Protein AF-A0A2U8TRZ6-F1 (afdb_monomer_lite)

Structure (mmCIF, N/CA/C/O backbone):
data_AF-A0A2U8TRZ6-F1
#
_entry.id   AF-A0A2U8TRZ6-F1
#
loop_
_atom_site.group_PDB
_atom_site.id
_atom_site.type_symbol
_atom_site.label_atom_id
_atom_site.label_alt_id
_atom_site.label_comp_id
_atom_site.label_asym_id
_atom_site.label_entity_id
_atom_site.label_seq_id
_atom_site.pdbx_PDB_ins_code
_atom_site.Cartn_x
_atom_site.Cartn_y
_atom_site.Cartn_z
_atom_site.occupancy
_atom_site.B_iso_or_equiv
_atom_site.auth_seq_id
_atom_site.auth_comp_id
_atom_site.auth_asym_id
_atom_site.auth_atom_id
_atom_site.pdbx_PDB_model_num
ATOM 1 N N . MET A 1 1 ? -2.349 12.362 4.047 1.00 54.41 1 MET A N 1
ATOM 2 C CA . MET A 1 1 ? -3.039 11.104 3.688 1.00 54.41 1 MET A CA 1
ATOM 3 C C . MET A 1 1 ? -2.164 9.935 4.114 1.00 54.41 1 MET A C 1
ATOM 5 O O . MET A 1 1 ? -1.077 9.797 3.579 1.00 54.41 1 MET A O 1
ATOM 9 N N . ALA A 1 2 ? -2.606 9.122 5.075 1.00 81.88 2 ALA A N 1
ATOM 10 C CA . ALA A 1 2 ? -1.921 7.885 5.463 1.00 81.88 2 ALA A CA 1
ATOM 11 C C . ALA A 1 2 ? -2.842 6.680 5.180 1.00 81.88 2 ALA A C 1
ATOM 13 O O . ALA A 1 2 ? -3.155 5.919 6.090 1.00 81.88 2 ALA A O 1
ATOM 14 N N . ILE A 1 3 ? -3.353 6.559 3.940 1.00 91.06 3 ILE A N 1
ATOM 15 C CA . ILE A 1 3 ? -4.293 5.495 3.507 1.00 91.06 3 ILE A CA 1
ATOM 16 C C . ILE A 1 3 ? -3.741 4.121 3.892 1.00 91.06 3 ILE A C 1
ATOM 18 O O . ILE A 1 3 ? -4.382 3.356 4.604 1.00 91.06 3 ILE A O 1
ATOM 22 N N . TRP A 1 4 ? -2.502 3.865 3.487 1.00 91.94 4 TRP A N 1
ATOM 23 C CA . TRP A 1 4 ? -1.768 2.629 3.728 1.00 91.94 4 TRP A CA 1
ATOM 24 C C . TRP A 1 4 ? -1.691 2.270 5.207 1.00 91.94 4 TRP A C 1
ATOM 26 O O . TRP A 1 4 ? -2.115 1.191 5.616 1.00 91.94 4 TRP A O 1
ATOM 36 N N . ARG A 1 5 ? -1.223 3.223 6.019 1.00 91.12 5 ARG A N 1
ATOM 37 C CA . ARG A 1 5 ? -1.152 3.082 7.470 1.00 91.12 5 ARG A CA 1
ATOM 38 C C . ARG A 1 5 ? -2.532 2.853 8.081 1.00 91.12 5 ARG A C 1
ATOM 40 O O . ARG A 1 5 ? -2.667 2.008 8.953 1.00 91.12 5 ARG A O 1
ATOM 47 N N . SER A 1 6 ? -3.554 3.554 7.593 1.00 92.81 6 SER A N 1
ATOM 48 C CA . SER A 1 6 ? -4.930 3.419 8.081 1.00 92.81 6 SER A CA 1
ATOM 49 C C . SER A 1 6 ? -5.476 2.017 7.821 1.00 92.81 6 SER A C 1
ATOM 51 O O . SER A 1 6 ? -6.063 1.426 8.721 1.00 92.81 6 SER A O 1
ATOM 53 N N . VAL A 1 7 ? -5.246 1.444 6.633 1.00 94.38 7 VAL A N 1
ATOM 54 C CA . VAL A 1 7 ? -5.636 0.052 6.359 1.00 94.38 7 VAL A CA 1
ATOM 55 C C . VAL A 1 7 ? -4.887 -0.903 7.284 1.00 94.38 7 VAL A C 1
ATOM 57 O O . VAL A 1 7 ? -5.516 -1.748 7.919 1.00 94.38 7 VAL A O 1
ATOM 60 N N . TYR A 1 8 ? -3.567 -0.747 7.404 1.00 93.56 8 TYR A N 1
ATOM 61 C CA . TYR A 1 8 ? -2.755 -1.606 8.264 1.00 93.56 8 TYR A CA 1
ATOM 62 C C . TYR A 1 8 ? -3.218 -1.566 9.729 1.00 93.56 8 TYR A C 1
ATOM 64 O O . TYR A 1 8 ? -3.392 -2.609 10.353 1.00 93.56 8 TYR A O 1
ATOM 72 N N . GLU A 1 9 ? -3.472 -0.375 10.275 1.00 92.56 9 GLU A N 1
ATOM 73 C CA . GLU A 1 9 ? -3.911 -0.191 11.663 1.00 92.56 9 GLU A CA 1
ATOM 74 C C . GLU A 1 9 ? -5.342 -0.692 11.910 1.00 92.56 9 GLU A C 1
ATOM 76 O O . GLU A 1 9 ? -5.628 -1.204 12.990 1.00 92.56 9 GLU A O 1
ATOM 81 N N . LYS A 1 10 ? -6.250 -0.558 10.935 1.00 94.31 10 LYS A N 1
ATOM 82 C CA . LYS A 1 10 ? -7.657 -0.962 11.094 1.00 94.31 10 LYS A CA 1
ATOM 83 C C . LYS A 1 10 ? -7.901 -2.449 10.857 1.00 94.31 10 LYS A C 1
ATOM 85 O O . LYS A 1 10 ? -8.755 -3.021 11.527 1.00 94.31 10 LYS A O 1
ATOM 90 N N . PHE A 1 11 ? -7.184 -3.061 9.917 1.00 94.00 11 PHE A N 1
ATOM 91 C CA . PHE A 1 11 ? -7.438 -4.440 9.487 1.00 94.00 11 PHE A CA 1
ATOM 92 C C . PHE A 1 11 ? -6.326 -5.431 9.854 1.00 94.00 11 PHE A C 1
ATOM 94 O O . PHE A 1 11 ? -6.516 -6.642 9.714 1.00 94.00 11 PHE A O 1
ATOM 101 N N . GLY A 1 12 ? -5.176 -4.939 10.323 1.00 94.06 12 GLY A N 1
ATOM 102 C CA . GLY A 1 12 ? -4.019 -5.754 10.674 1.00 94.06 12 GLY A CA 1
ATOM 103 C C . GLY A 1 12 ? -3.211 -6.243 9.467 1.00 94.06 12 GLY A C 1
ATOM 104 O O . GLY A 1 12 ? -3.605 -6.104 8.308 1.00 94.06 12 GLY A O 1
ATOM 105 N N . VAL A 1 13 ? -2.055 -6.845 9.762 1.00 94.19 13 VAL A N 1
ATOM 106 C CA . VAL A 1 13 ? -1.060 -7.253 8.756 1.00 94.19 13 VAL A CA 1
ATOM 107 C C . VAL A 1 13 ? -1.588 -8.291 7.767 1.00 94.19 13 VAL A C 1
ATOM 109 O O . VAL A 1 13 ? -1.362 -8.140 6.572 1.00 94.19 13 VAL A O 1
ATOM 112 N N . THR A 1 14 ? -2.319 -9.309 8.231 1.00 95.56 14 THR A N 1
ATOM 113 C CA . THR A 1 14 ? -2.799 -10.400 7.367 1.00 95.56 14 THR A CA 1
ATOM 114 C C . THR A 1 14 ? -3.739 -9.871 6.295 1.00 95.56 14 THR A C 1
ATOM 116 O O . THR A 1 14 ? -3.528 -10.116 5.112 1.00 95.56 14 THR A O 1
ATOM 119 N N . THR A 1 15 ? -4.733 -9.077 6.699 1.00 95.69 15 THR A N 1
ATOM 120 C CA . THR A 1 15 ? -5.669 -8.455 5.760 1.00 95.69 15 THR A CA 1
ATOM 121 C C . THR A 1 15 ? -4.938 -7.496 4.835 1.00 95.69 15 THR A C 1
ATOM 123 O O . THR A 1 15 ? -5.158 -7.531 3.632 1.00 95.69 15 THR A O 1
ATOM 126 N N . PHE A 1 16 ? -4.030 -6.673 5.368 1.00 95.56 16 PHE A N 1
ATOM 127 C CA . PHE A 1 16 ? -3.253 -5.745 4.553 1.00 95.56 16 PHE A CA 1
ATOM 128 C C . PHE A 1 16 ? -2.467 -6.466 3.447 1.00 95.56 16 PHE A C 1
ATOM 130 O O . PHE A 1 16 ? -2.563 -6.065 2.293 1.00 95.56 16 PHE A O 1
ATOM 137 N N . VAL A 1 17 ? -1.761 -7.559 3.765 1.00 96.69 17 VAL A N 1
ATOM 138 C CA . VAL A 1 17 ? -1.052 -8.386 2.771 1.00 96.69 17 VAL A CA 1
ATOM 139 C C . VAL A 1 17 ? -2.017 -8.894 1.700 1.00 96.69 17 VAL A C 1
ATOM 141 O O . VAL A 1 17 ? -1.771 -8.660 0.519 1.00 96.69 17 VAL A O 1
ATOM 144 N N . SER A 1 18 ? -3.142 -9.499 2.094 1.00 96.69 18 SER A N 1
ATOM 145 C CA . SER A 1 18 ? -4.132 -10.013 1.137 1.00 96.69 18 SER A CA 1
ATOM 146 C C . SER A 1 18 ? -4.715 -8.921 0.237 1.00 96.69 18 SER A C 1
ATOM 148 O O . SER A 1 18 ? -4.966 -9.165 -0.940 1.00 96.69 18 SER A O 1
ATOM 150 N N . LEU A 1 19 ? -4.903 -7.705 0.757 1.00 96.69 19 LEU A N 1
ATOM 151 C CA . LEU A 1 19 ? -5.365 -6.565 -0.037 1.00 96.69 19 LEU A CA 1
ATOM 152 C C . LEU A 1 19 ? -4.317 -6.104 -1.053 1.00 96.69 19 LEU A C 1
ATOM 154 O O . LEU A 1 19 ? -4.672 -5.795 -2.189 1.00 96.69 19 LEU A O 1
ATOM 158 N N . ILE A 1 20 ? -3.034 -6.079 -0.677 1.00 95.94 20 ILE A N 1
ATOM 159 C CA . ILE A 1 20 ? -1.950 -5.769 -1.618 1.00 95.94 20 ILE A CA 1
ATOM 160 C C . ILE A 1 20 ? -1.863 -6.842 -2.704 1.00 95.94 20 ILE A C 1
ATOM 162 O O . ILE A 1 20 ? -1.774 -6.500 -3.879 1.00 95.94 20 ILE A O 1
ATOM 166 N N . GLU A 1 21 ? -1.927 -8.123 -2.345 1.00 96.44 21 GLU A N 1
ATOM 167 C CA . GLU A 1 21 ? -1.902 -9.226 -3.313 1.00 96.44 21 GLU A CA 1
ATOM 168 C C . GLU A 1 21 ? -3.078 -9.151 -4.293 1.00 96.44 21 GLU A C 1
ATOM 170 O O . GLU A 1 21 ? -2.858 -9.174 -5.503 1.00 96.44 21 GLU A O 1
ATOM 175 N N . ALA A 1 22 ? -4.302 -8.951 -3.794 1.00 96.06 22 ALA A N 1
ATOM 176 C CA . ALA A 1 22 ? -5.490 -8.800 -4.633 1.00 96.06 22 ALA A CA 1
ATOM 177 C C . ALA A 1 22 ? -5.418 -7.555 -5.539 1.00 96.06 22 ALA A C 1
ATOM 179 O O . ALA A 1 22 ? -5.819 -7.580 -6.709 1.00 96.06 22 ALA A O 1
ATOM 180 N N . ALA A 1 23 ? -4.867 -6.451 -5.031 1.00 95.31 23 ALA A N 1
ATOM 181 C CA . ALA A 1 23 ? -4.633 -5.263 -5.839 1.00 95.31 23 ALA A CA 1
ATOM 182 C C . ALA A 1 23 ? -3.580 -5.532 -6.928 1.00 95.31 23 ALA A C 1
ATOM 184 O O . ALA A 1 23 ? -3.751 -5.102 -8.065 1.00 95.31 23 ALA A O 1
ATOM 185 N N . LEU A 1 24 ? -2.528 -6.296 -6.636 1.00 94.06 24 LEU A N 1
ATOM 186 C CA . LEU A 1 24 ? -1.541 -6.699 -7.638 1.00 94.06 24 LEU A CA 1
ATOM 187 C C . LEU A 1 24 ? -2.113 -7.665 -8.684 1.00 94.06 24 LEU A C 1
ATOM 189 O O . LEU A 1 24 ? -1.731 -7.567 -9.846 1.00 94.06 24 LEU A O 1
ATOM 193 N N . ASP A 1 25 ? -3.042 -8.551 -8.314 1.00 94.50 25 ASP A N 1
ATOM 194 C CA . ASP A 1 25 ? -3.740 -9.440 -9.261 1.00 94.50 25 ASP A CA 1
ATOM 195 C C . ASP A 1 25 ? -4.606 -8.670 -10.263 1.00 94.50 25 ASP A C 1
ATOM 197 O O . ASP A 1 25 ? -4.732 -9.058 -11.425 1.00 94.50 25 ASP A O 1
ATOM 201 N N . SER A 1 26 ? -5.198 -7.559 -9.825 1.00 93.62 26 SER A N 1
ATOM 202 C CA . SER A 1 26 ? -6.013 -6.689 -10.679 1.00 93.62 26 SER A CA 1
ATOM 203 C C . SER A 1 26 ? -5.197 -5.637 -11.437 1.00 93.62 26 SER A C 1
ATOM 205 O O . SER A 1 26 ? -5.730 -4.974 -12.334 1.00 93.62 26 SER A O 1
ATOM 207 N N . TYR A 1 27 ? -3.909 -5.480 -11.114 1.00 92.06 27 TYR A N 1
ATOM 208 C CA . TYR A 1 27 ? -3.039 -4.512 -11.764 1.00 92.06 27 TYR A CA 1
ATOM 209 C C . TYR A 1 27 ? -2.698 -4.964 -13.185 1.00 92.06 27 TYR A C 1
ATOM 211 O O . TYR A 1 27 ? -2.111 -6.021 -13.402 1.00 92.06 27 TYR A O 1
ATOM 219 N N . LYS A 1 28 ? -3.040 -4.135 -14.176 1.00 86.31 28 LYS A N 1
ATOM 220 C CA . LYS A 1 28 ? -2.704 -4.373 -15.584 1.00 86.31 28 LYS A CA 1
ATOM 221 C C . LYS A 1 28 ? -1.520 -3.493 -15.982 1.00 86.31 28 LYS A C 1
ATOM 223 O O . LYS A 1 28 ? -1.709 -2.283 -16.143 1.00 86.31 28 LYS A O 1
ATOM 228 N N . PRO A 1 29 ? -0.317 -4.061 -16.184 1.00 75.00 29 PRO A N 1
ATOM 229 C CA . PRO A 1 29 ? 0.817 -3.300 -16.681 1.00 75.00 29 PRO A CA 1
ATOM 230 C C . PRO A 1 29 ? 0.478 -2.722 -18.055 1.00 75.00 29 PRO A C 1
ATOM 232 O O . PRO A 1 29 ? 0.065 -3.436 -18.969 1.00 75.00 29 PRO A O 1
ATOM 235 N N . MET A 1 30 ? 0.635 -1.412 -18.213 1.00 73.94 30 MET A N 1
ATOM 236 C CA . MET A 1 30 ? 0.528 -0.786 -19.527 1.00 73.94 30 MET A CA 1
ATOM 237 C C . MET A 1 30 ? 1.835 -0.975 -20.314 1.00 73.94 30 MET A C 1
ATOM 239 O O . MET A 1 30 ? 2.899 -1.031 -19.706 1.00 73.94 30 MET A O 1
ATOM 243 N N . PRO A 1 31 ? 1.803 -0.949 -21.661 1.00 67.44 31 PRO A N 1
ATOM 244 C CA . PRO A 1 31 ? 3.006 -1.092 -22.495 1.00 67.44 31 PRO A CA 1
ATOM 245 C C . PRO A 1 31 ? 4.040 0.035 -22.329 1.00 67.44 31 PRO A C 1
ATOM 247 O O . PRO A 1 31 ? 5.142 -0.042 -22.862 1.00 67.44 31 PRO A O 1
ATOM 250 N N . ARG A 1 32 ? 3.670 1.129 -21.653 1.00 74.69 32 ARG A N 1
ATOM 251 C CA . ARG A 1 32 ? 4.555 2.266 -21.393 1.00 74.69 32 ARG A CA 1
ATOM 252 C C . ARG A 1 32 ? 5.307 2.048 -20.087 1.00 74.69 32 ARG A C 1
ATOM 254 O O . ARG A 1 32 ? 4.708 1.603 -19.113 1.00 74.69 32 ARG A O 1
ATOM 261 N N . VAL A 1 33 ? 6.574 2.459 -20.077 1.00 75.06 33 VAL A N 1
ATOM 262 C CA . VAL A 1 33 ? 7.421 2.505 -18.878 1.00 75.06 33 VAL A CA 1
ATOM 263 C C . VAL A 1 33 ? 6.680 3.237 -17.756 1.00 75.06 33 VAL A C 1
ATOM 265 O O . VAL A 1 33 ? 6.235 4.372 -17.940 1.00 75.06 33 VAL A O 1
ATOM 268 N N . ASP A 1 34 ? 6.529 2.567 -16.615 1.00 83.31 34 ASP A N 1
ATOM 269 C CA . ASP A 1 34 ? 6.050 3.181 -15.380 1.00 83.31 34 ASP A CA 1
ATOM 270 C C . ASP A 1 34 ? 7.248 3.779 -14.641 1.00 83.31 34 ASP A C 1
ATOM 272 O O . ASP A 1 34 ? 8.184 3.066 -14.278 1.00 83.31 34 ASP A O 1
ATOM 276 N N . TRP A 1 35 ? 7.247 5.098 -14.463 1.00 89.00 35 TRP A N 1
ATOM 277 C CA . TRP A 1 35 ? 8.336 5.783 -13.777 1.00 89.00 35 TRP A CA 1
ATOM 278 C C . TRP A 1 35 ? 8.267 5.499 -12.273 1.00 89.00 35 TRP A C 1
ATOM 280 O O . TRP A 1 35 ? 7.178 5.573 -11.699 1.00 89.00 35 TRP A O 1
ATOM 290 N N . PRO A 1 36 ? 9.397 5.207 -11.608 1.00 92.25 36 PRO A N 1
ATOM 291 C CA . PRO A 1 36 ? 9.422 5.083 -10.159 1.00 92.25 36 PRO A CA 1
ATOM 292 C C . PRO A 1 36 ? 8.968 6.373 -9.475 1.00 92.25 36 PRO A C 1
ATOM 294 O O . PRO A 1 36 ? 9.353 7.473 -9.873 1.00 92.25 36 PRO A O 1
ATOM 297 N N . THR A 1 37 ? 8.192 6.230 -8.409 1.00 94.19 37 THR A N 1
ATOM 298 C CA . THR A 1 37 ? 7.891 7.290 -7.450 1.00 94.19 37 THR A CA 1
ATOM 299 C C . THR A 1 37 ? 8.333 6.866 -6.057 1.00 94.19 37 THR A C 1
ATOM 301 O O . THR A 1 37 ? 8.431 5.675 -5.757 1.00 94.19 37 THR A O 1
ATOM 304 N N . ARG A 1 38 ? 8.599 7.851 -5.201 1.00 95.25 38 ARG A N 1
ATOM 305 C CA . ARG A 1 38 ? 8.985 7.637 -3.806 1.00 95.25 38 ARG A CA 1
ATOM 306 C C . ARG A 1 38 ? 7.777 7.815 -2.913 1.00 95.25 38 ARG A C 1
ATOM 308 O O . ARG A 1 38 ? 7.103 8.837 -2.994 1.00 95.25 38 ARG A O 1
ATOM 315 N N . VAL A 1 39 ? 7.562 6.857 -2.022 1.00 92.81 39 VAL A N 1
ATOM 316 C CA . VAL A 1 39 ? 6.592 6.984 -0.933 1.00 92.81 39 VAL A CA 1
ATOM 317 C C . VAL A 1 39 ? 7.346 6.899 0.384 1.00 92.81 39 VAL A C 1
ATOM 319 O O . VAL A 1 39 ? 8.113 5.957 0.602 1.00 92.81 39 VAL A O 1
ATOM 322 N N . THR A 1 40 ? 7.190 7.901 1.249 1.00 93.38 40 THR A N 1
ATOM 323 C CA . THR A 1 40 ? 8.021 7.996 2.454 1.00 93.38 40 THR A CA 1
ATOM 324 C C . THR A 1 40 ? 7.582 7.001 3.526 1.00 93.38 40 THR A C 1
ATOM 326 O O . THR A 1 40 ? 6.399 6.699 3.696 1.00 93.38 40 THR A O 1
ATOM 329 N N . VAL A 1 41 ? 8.541 6.519 4.319 1.00 92.06 41 VAL A N 1
ATOM 330 C CA . VAL A 1 41 ? 8.272 5.652 5.478 1.00 92.06 41 VAL A CA 1
ATOM 331 C C . VAL A 1 41 ? 7.377 6.370 6.494 1.00 92.06 41 VAL A C 1
ATOM 333 O O . VAL A 1 41 ? 6.559 5.725 7.143 1.00 92.06 41 VAL A O 1
ATOM 336 N N . SER A 1 42 ? 7.470 7.699 6.612 1.00 89.12 42 SER A N 1
ATOM 337 C CA . SER A 1 42 ? 6.584 8.500 7.468 1.00 89.12 42 SER A CA 1
ATOM 338 C C . SER A 1 42 ? 5.121 8.487 7.016 1.00 89.12 42 SER A C 1
ATOM 340 O O . SER A 1 42 ? 4.230 8.543 7.862 1.00 89.12 42 SER A O 1
ATOM 342 N N . GLU A 1 43 ? 4.863 8.390 5.710 1.00 86.50 43 GLU A N 1
ATOM 343 C CA . GLU A 1 43 ? 3.507 8.312 5.149 1.00 86.50 43 GLU A CA 1
ATOM 344 C C . GLU A 1 43 ? 2.934 6.891 5.222 1.00 86.50 43 GLU A C 1
ATOM 346 O O . GLU A 1 43 ? 1.761 6.707 5.556 1.00 86.50 43 GLU A O 1
ATOM 351 N N . LEU A 1 44 ? 3.758 5.882 4.920 1.00 87.69 44 LEU A N 1
ATOM 352 C CA . LEU A 1 44 ? 3.347 4.475 4.875 1.00 87.69 44 LEU A CA 1
ATOM 353 C C . LEU A 1 44 ? 3.321 3.804 6.249 1.00 87.69 44 LEU A C 1
ATOM 355 O O . LEU A 1 44 ? 2.446 2.987 6.525 1.00 87.69 44 LEU A O 1
ATOM 359 N N . GLY A 1 45 ? 4.289 4.132 7.101 1.00 89.19 45 GLY A N 1
ATOM 360 C CA . GLY A 1 45 ? 4.704 3.307 8.230 1.00 89.19 45 GLY A CA 1
ATOM 361 C C . GLY A 1 45 ? 5.683 2.205 7.803 1.00 89.19 45 GLY A C 1
ATOM 362 O O . GLY A 1 45 ? 5.521 1.570 6.759 1.00 89.19 45 GLY A O 1
ATOM 363 N N . LEU A 1 46 ? 6.697 1.950 8.638 1.00 89.75 46 LEU A N 1
ATOM 364 C CA . LEU A 1 46 ? 7.724 0.930 8.383 1.00 89.75 46 LEU A CA 1
ATOM 365 C C . LEU A 1 46 ? 7.149 -0.480 8.112 1.00 89.75 46 LEU A C 1
ATOM 367 O O . LEU A 1 46 ? 7.617 -1.113 7.165 1.00 89.75 46 LEU A O 1
ATOM 371 N N . PRO A 1 47 ? 6.120 -0.967 8.840 1.00 90.31 47 PRO A N 1
ATOM 372 C CA . PRO A 1 47 ? 5.535 -2.278 8.553 1.00 90.31 47 PRO A CA 1
ATOM 373 C C . PRO A 1 47 ? 4.937 -2.372 7.143 1.00 90.31 47 PRO A C 1
ATOM 375 O O . PRO A 1 47 ? 5.140 -3.363 6.444 1.00 90.31 47 PRO A O 1
ATOM 378 N N . CYS A 1 48 ? 4.255 -1.317 6.685 1.00 92.06 48 CYS A N 1
ATOM 379 C CA . CYS A 1 48 ? 3.681 -1.265 5.342 1.00 92.06 48 CYS A CA 1
ATOM 380 C C . CYS A 1 48 ? 4.773 -1.306 4.269 1.00 92.06 48 CYS A C 1
ATOM 382 O O . CYS A 1 48 ? 4.637 -2.021 3.281 1.00 92.06 48 CYS A O 1
ATOM 384 N N . VAL A 1 49 ? 5.874 -0.577 4.480 1.00 93.12 49 VAL A N 1
ATOM 385 C CA . VAL A 1 49 ? 7.027 -0.559 3.567 1.00 93.12 49 VAL A CA 1
ATOM 386 C C . VAL A 1 49 ? 7.649 -1.950 3.425 1.00 93.12 49 VAL A C 1
ATOM 388 O O . VAL A 1 49 ? 7.916 -2.388 2.308 1.00 93.12 49 VAL A O 1
ATOM 391 N N . GLN A 1 50 ? 7.823 -2.671 4.535 1.00 92.31 50 GLN A N 1
ATOM 392 C CA . GLN A 1 50 ? 8.357 -4.036 4.524 1.00 92.31 50 GLN A CA 1
ATOM 393 C C . GLN A 1 50 ? 7.439 -5.009 3.774 1.00 92.31 50 GLN A C 1
ATOM 395 O O . GLN A 1 50 ? 7.917 -5.792 2.955 1.00 92.31 50 GLN A O 1
ATOM 400 N N . VAL A 1 51 ? 6.123 -4.933 4.005 1.00 92.88 51 VAL A N 1
ATOM 401 C CA . VAL A 1 51 ? 5.144 -5.738 3.258 1.00 92.88 51 VAL A CA 1
ATOM 402 C C . VAL A 1 51 ? 5.214 -5.425 1.765 1.00 92.88 51 VAL A C 1
ATOM 404 O O . VAL A 1 51 ? 5.290 -6.347 0.958 1.00 92.88 51 VAL A O 1
ATOM 407 N N . LEU A 1 52 ? 5.238 -4.144 1.391 1.00 93.12 52 LEU A N 1
ATOM 408 C CA . LEU A 1 52 ? 5.291 -3.740 -0.012 1.00 93.12 52 LEU A CA 1
ATOM 409 C C . LEU A 1 52 ? 6.545 -4.255 -0.708 1.00 93.12 52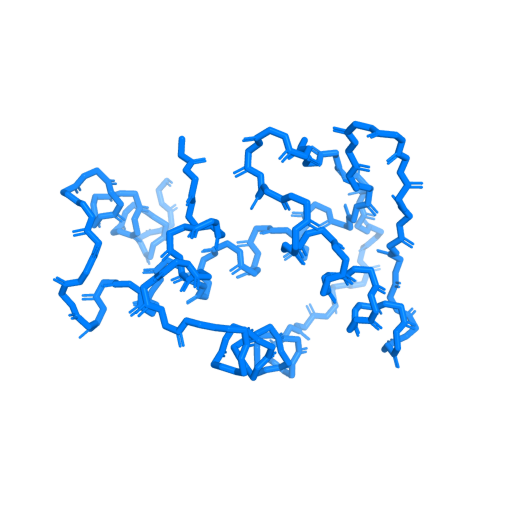 LEU A C 1
ATOM 411 O O . LEU A 1 52 ? 6.432 -4.832 -1.783 1.00 93.12 52 LEU A O 1
ATOM 415 N N . GLN A 1 53 ? 7.718 -4.110 -0.093 1.00 94.38 53 GLN A N 1
ATOM 416 C CA . GLN A 1 53 ? 8.952 -4.649 -0.663 1.00 94.38 53 GLN A CA 1
ATOM 417 C C . GLN A 1 53 ? 8.845 -6.157 -0.899 1.00 94.38 53 GLN A C 1
ATOM 419 O O . GLN A 1 53 ? 9.184 -6.623 -1.983 1.00 94.38 53 GLN A O 1
ATOM 424 N N . ASN A 1 54 ? 8.351 -6.909 0.087 1.00 93.44 54 ASN A N 1
ATOM 425 C CA . ASN A 1 54 ? 8.263 -8.363 -0.012 1.00 93.44 54 ASN A CA 1
ATOM 426 C C . ASN A 1 54 ? 7.271 -8.806 -1.096 1.00 93.44 54 ASN A C 1
ATOM 428 O O . ASN A 1 54 ? 7.613 -9.624 -1.947 1.00 93.44 54 ASN A O 1
ATOM 432 N N . VAL A 1 55 ? 6.054 -8.256 -1.085 1.00 94.25 55 VAL A N 1
ATOM 433 C CA . VAL A 1 55 ? 4.978 -8.697 -1.983 1.00 94.25 55 VAL A CA 1
ATOM 434 C C . VAL A 1 55 ? 5.210 -8.203 -3.415 1.00 94.25 55 VAL A C 1
ATOM 436 O O . VAL A 1 55 ? 5.010 -8.959 -4.362 1.00 94.25 55 VAL A O 1
ATOM 439 N N . VAL A 1 56 ? 5.666 -6.958 -3.59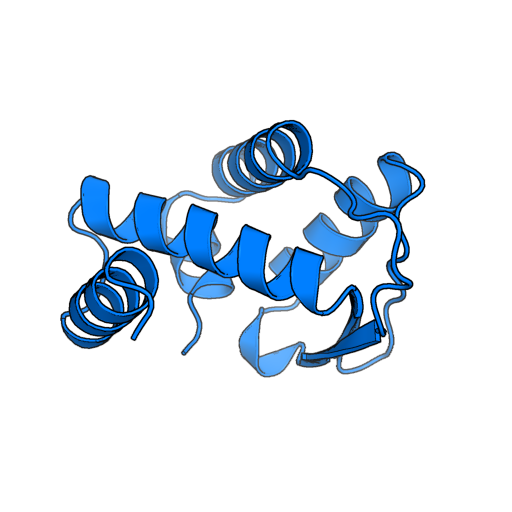9 1.00 92.31 56 VAL A N 1
ATOM 440 C CA . VAL A 1 56 ? 5.888 -6.388 -4.939 1.00 92.31 56 VAL A CA 1
ATOM 441 C C . VAL A 1 56 ? 7.098 -7.037 -5.612 1.00 92.31 56 VAL A C 1
ATOM 443 O O . VAL A 1 56 ? 6.984 -7.478 -6.756 1.00 92.31 56 VAL A O 1
ATOM 446 N N . SER A 1 57 ? 8.231 -7.176 -4.912 1.00 89.75 57 SER A N 1
ATOM 447 C CA . SER A 1 57 ? 9.398 -7.867 -5.481 1.00 89.75 57 SER A CA 1
ATOM 448 C C . SER A 1 57 ? 9.148 -9.353 -5.719 1.00 89.75 57 SER A C 1
ATOM 450 O O . SER A 1 57 ? 9.697 -9.903 -6.666 1.00 89.75 57 SER A O 1
ATOM 452 N N . GLY A 1 58 ? 8.286 -9.994 -4.922 1.00 91.56 58 GLY A N 1
ATOM 453 C CA . GLY A 1 58 ? 7.858 -11.376 -5.153 1.00 91.56 58 GLY A CA 1
ATOM 454 C C . GLY A 1 58 ? 7.062 -11.588 -6.449 1.00 91.56 58 GLY A C 1
ATOM 455 O O . GLY A 1 58 ? 6.866 -12.730 -6.850 1.00 91.56 58 GLY A O 1
ATOM 456 N N . ARG A 1 59 ? 6.617 -10.511 -7.112 1.00 88.12 59 ARG A N 1
ATOM 457 C CA . ARG A 1 59 ? 5.918 -10.543 -8.409 1.00 88.12 59 ARG A CA 1
ATOM 458 C C . ARG A 1 59 ? 6.760 -10.024 -9.576 1.00 88.12 59 ARG A C 1
ATOM 460 O O . ARG A 1 59 ? 6.199 -9.609 -10.588 1.00 88.12 59 ARG A O 1
ATOM 467 N N . ASP A 1 60 ? 8.081 -9.980 -9.415 1.00 87.44 60 ASP A N 1
ATOM 468 C CA . ASP A 1 60 ? 9.021 -9.438 -10.407 1.00 87.44 60 ASP A CA 1
ATOM 469 C C . ASP A 1 60 ? 8.727 -7.976 -10.806 1.00 87.44 60 ASP A C 1
ATOM 471 O O . ASP A 1 60 ? 9.135 -7.494 -11.865 1.00 87.44 60 ASP A O 1
ATOM 475 N N . LEU A 1 61 ? 8.021 -7.237 -9.944 1.00 88.62 61 LEU A N 1
ATOM 476 C CA . LEU A 1 61 ? 7.764 -5.814 -10.113 1.00 88.62 61 LEU A CA 1
ATOM 477 C C . LEU A 1 61 ? 8.842 -4.999 -9.400 1.00 88.62 61 LEU A C 1
ATOM 479 O O . LEU A 1 61 ? 9.389 -5.386 -8.36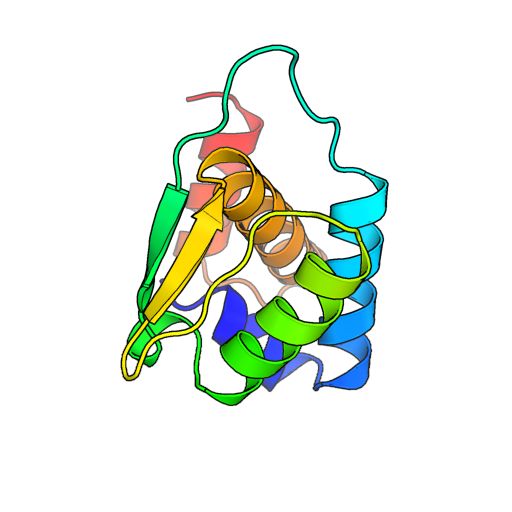5 1.00 88.62 61 LEU A O 1
ATOM 483 N N . TYR A 1 62 ? 9.133 -3.824 -9.954 1.00 89.81 62 TYR A N 1
ATOM 484 C CA . TYR A 1 62 ? 10.129 -2.930 -9.386 1.00 89.81 62 TYR A CA 1
ATOM 485 C C . TYR A 1 62 ? 9.676 -2.389 -8.020 1.00 89.81 62 TYR A C 1
ATOM 487 O O . TYR A 1 62 ? 8.691 -1.651 -7.925 1.00 89.81 62 TYR A O 1
ATOM 495 N N . ALA A 1 63 ? 10.441 -2.731 -6.983 1.00 92.25 63 ALA A N 1
ATOM 496 C CA . ALA A 1 63 ? 10.355 -2.158 -5.648 1.00 92.25 63 ALA A CA 1
ATOM 497 C C . ALA A 1 63 ? 11.749 -2.085 -5.020 1.00 92.25 63 ALA A C 1
ATOM 499 O O . ALA A 1 63 ? 12.474 -3.084 -4.989 1.00 92.25 63 ALA A O 1
ATOM 500 N N . ARG A 1 64 ? 12.122 -0.914 -4.504 1.00 92.94 64 ARG A N 1
ATOM 501 C CA . ARG A 1 64 ? 13.396 -0.704 -3.816 1.00 92.94 64 ARG A CA 1
ATOM 502 C C . ARG A 1 64 ? 13.210 0.128 -2.554 1.00 92.94 64 ARG A C 1
ATOM 504 O O . ARG A 1 64 ? 12.845 1.297 -2.615 1.00 92.94 64 ARG A O 1
ATOM 511 N N . ILE A 1 65 ? 13.538 -0.457 -1.413 1.00 92.19 65 ILE A N 1
ATOM 512 C CA . ILE A 1 65 ? 13.617 0.235 -0.128 1.00 92.19 65 ILE A CA 1
ATOM 513 C C . ILE A 1 65 ? 14.898 1.072 -0.029 1.00 92.19 65 ILE A C 1
ATOM 515 O O . ILE A 1 65 ? 15.983 0.663 -0.451 1.00 92.19 65 ILE A O 1
ATOM 519 N N . SER A 1 66 ? 14.754 2.240 0.588 1.00 92.94 66 SER A N 1
ATOM 520 C CA . SER A 1 66 ? 15.819 3.065 1.154 1.00 92.94 66 SER A CA 1
ATOM 521 C C . SER A 1 66 ? 15.528 3.322 2.640 1.00 92.94 66 SER A C 1
ATOM 523 O O . SER A 1 66 ? 14.528 2.848 3.175 1.00 92.94 66 SER A O 1
ATOM 525 N N . GLU A 1 67 ? 16.385 4.076 3.327 1.00 89.62 67 GLU A N 1
ATOM 526 C CA . GLU A 1 67 ? 16.257 4.325 4.771 1.00 89.62 67 GLU A CA 1
ATOM 527 C C . GLU A 1 67 ? 14.930 5.006 5.146 1.00 89.62 67 GLU A C 1
ATOM 529 O O . GLU A 1 67 ? 14.352 4.711 6.190 1.00 89.62 67 GLU A O 1
ATOM 534 N N . ASN A 1 68 ? 14.425 5.904 4.294 1.00 94.69 68 ASN A N 1
ATOM 535 C CA . ASN A 1 68 ? 13.260 6.745 4.587 1.00 94.69 68 ASN A CA 1
ATOM 536 C C . ASN A 1 68 ? 12.151 6.709 3.521 1.00 94.69 68 ASN A C 1
ATOM 538 O O . ASN A 1 68 ? 11.157 7.425 3.662 1.00 94.69 68 ASN A O 1
ATOM 542 N N . TYR A 1 69 ? 12.271 5.881 2.482 1.00 94.56 69 TYR A N 1
ATOM 543 C CA . TYR A 1 69 ? 11.231 5.703 1.463 1.00 94.56 69 TYR A CA 1
ATOM 544 C C . TYR A 1 69 ? 11.293 4.322 0.809 1.00 94.56 69 TYR A C 1
ATOM 546 O O . TYR A 1 69 ? 12.291 3.610 0.905 1.00 94.56 69 TYR A O 1
ATOM 554 N N . ILE A 1 70 ? 10.230 3.986 0.082 1.00 95.00 70 ILE A N 1
ATOM 555 C CA . ILE A 1 70 ? 10.225 2.929 -0.929 1.00 95.00 70 ILE A CA 1
ATOM 556 C C . ILE A 1 70 ? 10.029 3.553 -2.315 1.00 95.00 70 ILE A C 1
ATOM 558 O O . ILE A 1 70 ? 9.198 4.445 -2.494 1.00 95.00 70 ILE A O 1
ATOM 562 N N . GLU A 1 71 ? 10.829 3.113 -3.282 1.00 95.69 71 GLU A N 1
ATOM 563 C CA . GLU A 1 71 ? 10.659 3.398 -4.705 1.00 95.69 71 GLU A CA 1
ATOM 564 C C . GLU A 1 71 ? 9.846 2.272 -5.342 1.00 95.69 71 GLU A C 1
ATOM 566 O O . GLU A 1 71 ? 10.273 1.120 -5.340 1.00 95.69 71 GLU A O 1
ATOM 571 N N . ILE A 1 72 ? 8.680 2.612 -5.887 1.00 93.69 72 ILE A N 1
ATOM 572 C CA . ILE A 1 72 ? 7.777 1.711 -6.619 1.00 93.69 72 ILE A CA 1
ATOM 573 C C . ILE A 1 72 ? 7.205 2.448 -7.832 1.00 93.69 72 ILE A C 1
ATOM 575 O O . ILE A 1 72 ? 7.217 3.677 -7.874 1.00 93.69 72 ILE A O 1
ATOM 579 N N . GLY A 1 73 ? 6.726 1.720 -8.841 1.00 92.50 73 GLY A N 1
ATOM 580 C CA . GLY A 1 73 ? 6.137 2.328 -10.040 1.00 92.50 73 GLY A CA 1
ATOM 581 C C . GLY A 1 73 ? 4.983 3.282 -9.704 1.00 92.50 73 GLY A C 1
ATOM 582 O O . GLY A 1 73 ? 4.110 2.947 -8.909 1.00 92.50 73 GLY A O 1
ATOM 583 N N . SER A 1 74 ? 4.971 4.483 -10.286 1.00 92.06 74 SER A N 1
ATOM 584 C CA . SER A 1 74 ? 3.977 5.526 -9.998 1.00 92.06 74 SER A CA 1
ATOM 585 C C . SER A 1 74 ? 2.533 5.073 -10.223 1.00 92.06 74 SER A C 1
ATOM 587 O O . SER A 1 74 ? 1.644 5.374 -9.422 1.00 92.06 74 SER A O 1
ATOM 589 N N . ARG A 1 75 ? 2.292 4.304 -11.286 1.00 91.56 75 ARG A N 1
ATOM 590 C CA . ARG A 1 75 ? 0.966 3.771 -11.612 1.00 91.56 75 ARG A CA 1
ATOM 591 C C . ARG A 1 75 ? 0.584 2.664 -10.655 1.00 91.56 75 ARG A C 1
ATOM 593 O O . ARG A 1 75 ? -0.565 2.622 -10.224 1.00 91.56 75 ARG A O 1
ATOM 600 N N . LEU A 1 76 ? 1.546 1.823 -10.283 1.00 92.19 76 LEU A N 1
ATOM 601 C CA . LEU A 1 76 ? 1.335 0.817 -9.254 1.00 92.19 76 LEU A CA 1
ATOM 602 C C . LEU A 1 76 ? 0.977 1.468 -7.908 1.00 92.19 76 LEU A C 1
ATOM 604 O O . LEU A 1 76 ? -0.006 1.073 -7.291 1.00 92.19 76 LEU A O 1
ATOM 608 N N . THR A 1 77 ? 1.694 2.511 -7.482 1.00 93.69 77 THR A N 1
ATOM 609 C CA . THR A 1 77 ? 1.380 3.271 -6.260 1.00 93.69 77 THR A CA 1
ATOM 610 C C . THR A 1 77 ? -0.038 3.825 -6.283 1.00 93.69 77 THR A C 1
ATOM 612 O O . THR A 1 77 ? -0.764 3.707 -5.293 1.00 93.69 77 THR A O 1
ATOM 615 N N . ASN A 1 78 ? -0.446 4.418 -7.409 1.00 92.31 78 ASN A N 1
ATOM 616 C CA . ASN A 1 78 ? -1.787 4.975 -7.572 1.00 92.31 78 ASN A CA 1
ATOM 617 C C . ASN A 1 78 ? -2.863 3.888 -7.520 1.00 92.31 78 ASN A C 1
ATOM 619 O O . ASN A 1 78 ? -3.863 4.066 -6.828 1.00 92.31 78 ASN A O 1
ATOM 623 N N . HIS A 1 79 ? -2.636 2.765 -8.207 1.00 93.81 79 HIS A N 1
ATOM 624 C CA . HIS A 1 79 ? -3.536 1.612 -8.208 1.00 93.81 79 HIS A CA 1
ATOM 625 C C . HIS A 1 79 ? -3.708 1.030 -6.804 1.00 93.81 79 HIS A C 1
ATOM 627 O O . HIS A 1 79 ? -4.826 0.910 -6.315 1.00 93.81 79 HIS A O 1
ATOM 633 N N . LEU A 1 80 ? -2.604 0.745 -6.113 1.00 94.31 80 LEU A N 1
ATOM 634 C CA . LEU A 1 80 ? -2.631 0.224 -4.748 1.00 94.31 80 LEU A CA 1
ATOM 635 C C . LEU A 1 80 ? -3.325 1.199 -3.782 1.00 94.31 80 LEU A C 1
ATOM 637 O O . LEU A 1 80 ? -4.172 0.779 -2.998 1.00 94.31 80 LEU A O 1
ATOM 641 N N . SER A 1 81 ? -3.021 2.501 -3.863 1.00 93.75 81 SER A N 1
ATOM 642 C CA . SER A 1 81 ? -3.668 3.518 -3.018 1.00 93.75 81 SER A CA 1
ATOM 643 C C . SER A 1 81 ? -5.179 3.550 -3.236 1.00 93.75 81 SER A C 1
ATOM 645 O O . SER A 1 81 ? -5.930 3.582 -2.266 1.00 93.75 81 SER A O 1
ATOM 647 N N . HIS A 1 82 ? -5.619 3.494 -4.497 1.00 94.50 82 HIS A N 1
ATOM 648 C CA . HIS A 1 82 ? -7.035 3.472 -4.863 1.00 94.50 82 HIS A CA 1
ATOM 649 C C . HIS A 1 82 ? -7.745 2.227 -4.324 1.00 94.50 82 HIS A C 1
ATOM 651 O O . HIS A 1 82 ? -8.774 2.358 -3.670 1.00 94.50 82 HIS A O 1
ATOM 657 N N . GLN A 1 83 ? -7.169 1.034 -4.499 1.00 95.62 83 GLN A N 1
ATOM 658 C CA . GLN A 1 83 ? -7.758 -0.207 -3.978 1.00 95.62 83 GLN A CA 1
ATOM 659 C C . GLN A 1 83 ? -7.862 -0.198 -2.444 1.00 95.62 83 GLN A C 1
ATOM 661 O O . GLN A 1 83 ? -8.900 -0.537 -1.876 1.00 95.62 83 GLN A O 1
ATOM 666 N N . LEU A 1 84 ? -6.811 0.243 -1.751 1.00 95.12 84 LEU A N 1
ATOM 667 C CA . LEU A 1 84 ? -6.799 0.333 -0.288 1.00 95.12 84 LEU A CA 1
ATOM 668 C C . LEU A 1 84 ? -7.809 1.354 0.247 1.00 95.12 84 LEU A C 1
ATOM 670 O O . LEU A 1 84 ? -8.491 1.102 1.242 1.00 95.12 84 LEU A O 1
ATOM 674 N N . GLN A 1 85 ? -7.919 2.504 -0.412 1.00 95.88 85 GLN A N 1
ATOM 675 C CA . GLN A 1 85 ? -8.874 3.544 -0.053 1.00 95.88 85 GLN A CA 1
ATOM 676 C C . GLN A 1 85 ? -10.310 3.093 -0.293 1.00 95.88 85 GLN A C 1
ATOM 678 O O . GLN A 1 85 ? -11.148 3.258 0.595 1.00 95.88 85 GLN A O 1
ATOM 683 N N . TRP A 1 86 ? -10.577 2.433 -1.420 1.00 95.50 86 TRP A N 1
ATOM 684 C CA . TRP A 1 86 ? -11.862 1.798 -1.684 1.00 95.50 86 TRP A CA 1
ATOM 685 C C . TRP A 1 86 ? -12.241 0.823 -0.560 1.00 95.50 86 TRP A C 1
ATOM 687 O O . TRP A 1 86 ? -13.350 0.898 -0.032 1.00 95.50 86 TRP A O 1
ATOM 697 N N . HIS A 1 87 ? -11.296 -0.002 -0.090 1.00 95.56 87 HIS A N 1
ATOM 698 C CA . HIS A 1 87 ? -11.518 -0.899 1.048 1.00 95.56 87 HIS A CA 1
ATOM 699 C C . HIS A 1 87 ? -11.875 -0.169 2.351 1.00 95.56 87 HIS A C 1
ATOM 701 O O . HIS A 1 87 ? -12.737 -0.642 3.097 1.00 95.56 87 HIS A O 1
ATOM 707 N N . LEU A 1 88 ? -11.272 0.990 2.633 1.00 95.62 88 LEU A N 1
ATOM 708 C CA . LEU A 1 88 ? -11.675 1.824 3.772 1.00 95.62 88 LEU A CA 1
ATOM 709 C C . LEU A 1 88 ? -13.092 2.383 3.587 1.00 95.62 88 LEU A C 1
ATOM 711 O O . LEU A 1 88 ? -13.863 2.414 4.547 1.00 95.62 88 LEU A O 1
ATOM 715 N N . VAL A 1 89 ? -13.445 2.816 2.374 1.00 95.69 89 VAL A N 1
ATOM 716 C CA . VAL A 1 89 ? -14.755 3.407 2.064 1.00 95.69 89 VAL A CA 1
ATOM 717 C C . VAL A 1 89 ? -15.872 2.381 2.229 1.00 95.69 89 VAL A C 1
ATOM 719 O O . VAL A 1 89 ? -16.815 2.640 2.978 1.00 95.69 89 VAL A O 1
ATOM 722 N N . VAL A 1 90 ? -15.755 1.202 1.612 1.00 95.56 90 VAL A N 1
ATOM 723 C CA . VAL A 1 90 ? -16.817 0.178 1.652 1.00 95.56 90 VAL A CA 1
ATOM 724 C C . VAL A 1 90 ? -17.034 -0.418 3.043 1.00 95.56 90 VAL A C 1
ATOM 726 O O . VAL A 1 90 ? -18.130 -0.877 3.347 1.00 95.56 90 VAL A O 1
ATOM 729 N N . ASN A 1 91 ? -16.023 -0.363 3.915 1.00 95.88 91 ASN A N 1
ATOM 730 C CA . ASN A 1 91 ? -16.134 -0.785 5.315 1.00 95.88 91 ASN A CA 1
ATOM 731 C C . ASN A 1 91 ? -16.529 0.361 6.268 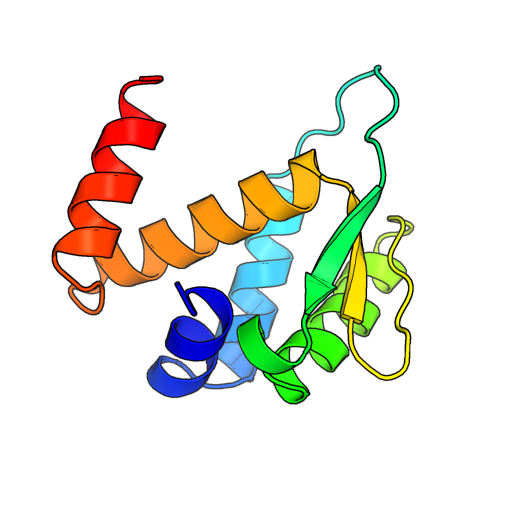1.00 95.88 91 ASN A C 1
ATOM 733 O O . ASN A 1 91 ? -16.538 0.169 7.480 1.00 95.88 91 ASN A O 1
ATOM 737 N N . ASN A 1 92 ? -16.845 1.553 5.748 1.00 94.50 92 ASN A N 1
ATOM 738 C CA . ASN A 1 92 ? -17.157 2.757 6.528 1.00 94.50 92 ASN A CA 1
ATOM 739 C C . ASN A 1 92 ? -16.058 3.152 7.542 1.00 94.50 92 ASN A C 1
ATOM 741 O O . ASN A 1 92 ? -16.336 3.664 8.625 1.00 94.50 92 ASN A O 1
ATOM 745 N N . LEU A 1 93 ? -14.795 2.917 7.181 1.00 95.31 93 LEU A N 1
ATOM 746 C CA . LEU A 1 93 ? -13.606 3.270 7.968 1.00 95.31 93 LEU A CA 1
ATOM 747 C C . LEU A 1 93 ? -12.812 4.434 7.358 1.00 95.31 93 LEU A C 1
ATOM 749 O O . LEU A 1 93 ? -11.860 4.917 7.971 1.00 95.31 93 LEU A O 1
ATOM 753 N N . ALA A 1 94 ? -13.190 4.882 6.160 1.00 94.12 94 ALA A N 1
ATOM 754 C CA . ALA A 1 94 ? -12.622 6.054 5.507 1.00 94.12 94 ALA A CA 1
ATOM 755 C C . ALA A 1 94 ? -13.057 7.354 6.200 1.00 94.12 94 ALA A C 1
ATOM 757 O O . ALA A 1 94 ? -14.218 7.508 6.588 1.00 94.12 94 ALA A O 1
ATOM 758 N N . THR A 1 95 ? -12.136 8.316 6.289 1.00 94.25 95 THR A N 1
ATOM 759 C CA . THR A 1 95 ? -12.469 9.702 6.650 1.00 94.25 95 THR A CA 1
ATOM 760 C C . THR A 1 95 ? -13.267 10.368 5.528 1.00 94.25 95 THR A C 1
ATOM 762 O O . THR A 1 95 ? -13.209 9.923 4.382 1.00 94.25 95 THR A O 1
ATOM 765 N N . ASP A 1 96 ? -13.970 11.465 5.819 1.00 94.25 96 ASP A N 1
ATOM 766 C CA . ASP A 1 96 ? -14.739 12.187 4.791 1.00 94.25 96 ASP A CA 1
ATOM 767 C C . ASP A 1 96 ? -13.850 12.656 3.634 1.00 94.25 96 ASP A C 1
ATOM 769 O O . ASP A 1 96 ? -14.212 12.499 2.473 1.00 94.25 96 ASP A O 1
ATOM 773 N N . HIS A 1 97 ? -12.625 13.090 3.939 1.00 92.50 97 HIS A N 1
ATOM 774 C CA . HIS A 1 97 ? -11.633 13.437 2.924 1.00 92.50 97 HIS A CA 1
ATOM 775 C C . HIS A 1 97 ? -11.241 12.243 2.032 1.00 92.50 97 HIS A C 1
ATOM 777 O O . HIS A 1 97 ? -11.098 12.397 0.825 1.00 92.50 97 HIS A O 1
ATOM 783 N N . MET A 1 98 ? -11.095 11.037 2.595 1.00 93.94 98 MET A N 1
ATOM 784 C CA . MET A 1 98 ? -10.837 9.827 1.801 1.00 93.94 98 MET A CA 1
ATOM 785 C C . MET A 1 98 ? -12.055 9.425 0.960 1.00 93.94 98 MET A C 1
ATOM 787 O O . MET A 1 98 ? -11.892 8.910 -0.141 1.00 93.94 98 MET A O 1
ATOM 791 N N . LYS A 1 99 ? -13.278 9.644 1.450 1.00 93.69 99 LYS A N 1
ATOM 792 C CA . LYS A 1 99 ? -14.498 9.385 0.670 1.00 93.69 99 LYS A CA 1
ATOM 793 C C . LYS A 1 99 ? -14.604 10.343 -0.518 1.00 93.69 99 LYS A C 1
ATOM 795 O O . LYS A 1 99 ? -14.903 9.904 -1.623 1.00 93.69 99 LYS A O 1
ATOM 800 N N . GLU A 1 100 ? -14.319 11.624 -0.298 1.00 93.38 100 GLU A N 1
ATOM 801 C CA . GLU A 1 100 ? -14.304 12.646 -1.346 1.00 93.38 100 GLU A CA 1
ATOM 802 C C . GLU A 1 100 ? -13.219 12.369 -2.394 1.00 93.38 100 GLU A C 1
ATOM 804 O O . GLU A 1 100 ? -13.523 12.307 -3.581 1.00 93.38 100 GLU A O 1
ATOM 809 N N . ASP A 1 101 ? -11.979 12.108 -1.971 1.00 91.25 101 ASP A N 1
ATOM 810 C CA . ASP A 1 101 ? -10.881 11.777 -2.890 1.00 91.25 101 ASP A CA 1
ATOM 811 C C . ASP A 1 101 ? -11.169 10.492 -3.691 1.00 91.25 101 ASP A C 1
ATOM 813 O O . ASP A 1 101 ? -10.869 10.423 -4.881 1.00 91.25 101 ASP A O 1
ATOM 817 N N . GLN A 1 102 ? -11.822 9.495 -3.079 1.00 91.50 102 GLN A N 1
ATOM 818 C CA . GLN A 1 102 ? -12.248 8.280 -3.779 1.00 91.50 102 GLN A CA 1
ATOM 819 C C . GLN A 1 102 ? -13.281 8.605 -4.865 1.00 91.50 102 GLN A C 1
ATOM 821 O O . GLN A 1 102 ? -13.151 8.134 -5.992 1.00 91.50 102 GLN A O 1
ATOM 826 N N . LEU A 1 103 ? -14.275 9.440 -4.546 1.00 91.62 103 LEU A N 1
ATOM 827 C CA . LEU A 1 103 ? -15.302 9.864 -5.495 1.00 91.62 103 LEU A CA 1
ATOM 828 C C . LEU A 1 103 ? -14.700 10.632 -6.679 1.00 91.62 103 LEU A C 1
ATOM 830 O O . LEU A 1 103 ? -15.054 10.357 -7.820 1.00 91.62 103 LEU A O 1
ATOM 834 N N . VAL A 1 104 ? -13.775 11.562 -6.423 1.00 89.62 104 VAL A N 1
ATOM 835 C CA . VAL A 1 104 ? -13.071 12.322 -7.473 1.00 89.62 104 VAL A CA 1
ATOM 836 C C . VAL A 1 104 ? -12.342 11.373 -8.429 1.00 89.62 104 VAL A C 1
ATOM 838 O O . VAL A 1 104 ? -12.527 11.460 -9.644 1.00 89.62 104 VAL A O 1
ATOM 841 N N . ARG A 1 105 ? -11.595 10.403 -7.885 1.00 86.00 105 ARG A N 1
ATOM 842 C CA . ARG A 1 105 ? -10.883 9.385 -8.675 1.00 86.00 105 ARG A CA 1
ATOM 843 C C . ARG A 1 105 ? -11.830 8.517 -9.501 1.00 86.00 105 ARG A C 1
ATOM 845 O O . ARG A 1 105 ? -11.547 8.268 -10.670 1.00 86.00 105 ARG A O 1
ATOM 852 N N . ASP A 1 106 ? -12.939 8.072 -8.914 1.00 87.31 106 ASP A N 1
ATOM 853 C CA . ASP A 1 106 ? -13.915 7.205 -9.586 1.00 87.31 106 ASP A CA 1
ATOM 854 C C . ASP A 1 106 ? -14.671 7.941 -10.707 1.00 87.31 106 ASP A C 1
ATOM 856 O O . ASP A 1 106 ? -15.080 7.322 -11.6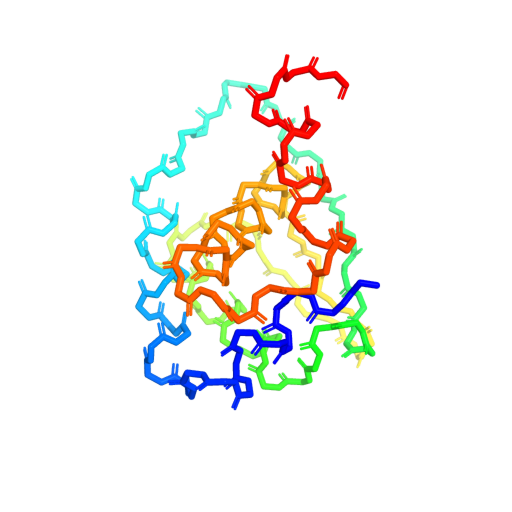91 1.00 87.31 106 ASP A O 1
ATOM 860 N N . LEU A 1 107 ? -14.810 9.266 -10.598 1.00 87.00 107 LEU A N 1
ATOM 861 C CA . LEU A 1 107 ? -15.372 10.129 -11.642 1.00 87.00 107 LEU A CA 1
ATOM 862 C C . LEU A 1 107 ? -14.351 10.536 -12.720 1.00 87.00 107 LEU A C 1
ATOM 864 O O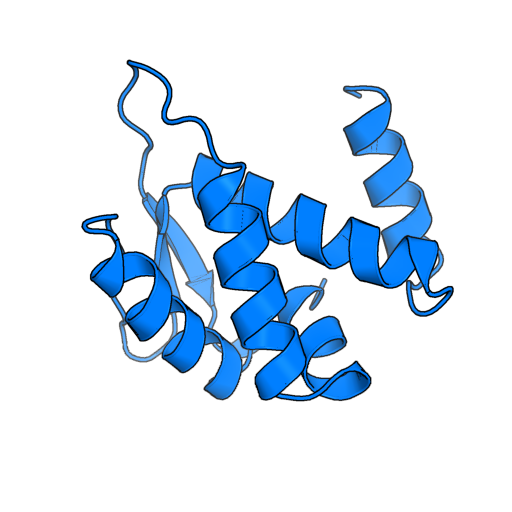 . LEU A 1 107 ? -14.743 11.124 -13.728 1.00 87.00 107 LEU A O 1
ATOM 868 N N . GLY A 1 108 ? -13.065 10.215 -12.539 1.00 81.25 108 GLY A N 1
ATOM 869 C CA . GLY A 1 108 ? -11.993 10.573 -13.471 1.00 81.25 108 GLY A CA 1
ATOM 870 C C . GLY A 1 108 ? -11.688 12.074 -13.525 1.00 81.25 108 GLY A C 1
ATOM 871 O O . GLY A 1 108 ? -11.292 12.564 -14.585 1.00 81.25 108 GLY A O 1
ATOM 872 N N . LEU A 1 109 ? -11.922 12.784 -12.415 1.00 64.19 109 LEU A N 1
ATOM 873 C CA . LEU A 1 109 ? -11.745 14.233 -12.272 1.00 64.19 109 LEU A CA 1
ATOM 874 C C . LEU A 1 109 ? -10.367 14.613 -11.712 1.00 64.19 109 LEU A C 1
ATOM 876 O O . LEU A 1 109 ? -9.795 13.823 -10.926 1.00 64.19 109 LEU A O 1
#

Radius of gyration: 13.28 Å; chains: 1; bounding box: 33×26×34 Å

Foldseek 3Di:
DLLQVLLCVPPNDVVSLVLLLVLVVVDDDDPDDQAKDKDWCVSNPPSSLVSCQVNQVVVVADWDDDPTTIIHGPVSVVSSSLSSLVVCVVVVNHDPVSVVVNVCVVVVD

Sequence (109 aa):
MAIWRSVYEKFGVTTFVSLIEAALDSYKPMPRVDWPTRVTVSELGLPCVQVLQNVVSGRDLYARISENYIEIGSRLTNHLSHQLQWHLVVNNLATDHMKEDQLVRDLGL

pLDDT: mean 91.06, std 6.72, range [54.41, 96.69]

Secondary structure (DSSP, 8-state):
--HHHHHHHHHHHHHHHHHHHHHHHH----SSPPPEEEEEHHHH-HHHHHHHHHHHHTTT--EEE-SSEEEEEHHHHHHHHHHHHHHHHHTT-S-HHHHHHHHHHHTT-